Protein AF-A0A839E3K7-F1 (afdb_monomer)

Secondary structure (DSSP, 8-state):
--GGG--GGGHHHHHHHHHHSSHHHHHHHTT--HHHHHHTT-

Nearest PDB structures (foldseek):
  4pzj-assembly1_A-2  TM=8.611E-01  e=1.215E-01  Eggerthella lenta DSM 2243
  5y9s-assembly1_C  TM=8.577E-01  e=4.270E-01  Vibrio vulnificus CMCP6
  5y9s-assembly1_D  TM=9.297E-01  e=1.058E+00  Vibrio vulnificus CMCP6
  4ldz-assembly1_B  TM=7.963E-01  e=2.445E+00  Bacillus subtilis subsp. subtilis str. 168
  7ve5-ass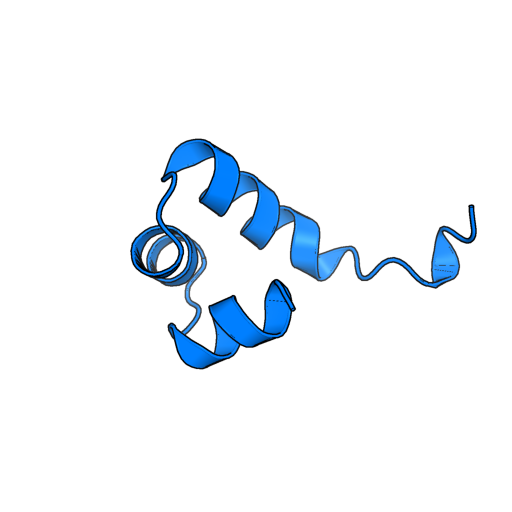embly1_B  TM=7.683E-01  e=4.274E+00  Staphylococcus aureus

Sequence (42 aa):
MNLDALDLNLVPVLRALLGERNVTRAGSRVGLSQPATSAALA

Solvent-accessible surface area (backbone atoms only — not comparable to full-atom values): 2572 Å² total; per-residue (Å²): 136,70,68,91,77,55,68,69,83,40,52,65,53,53,55,33,28,73,71,57,77,33,65,56,59,17,13,58,75,72,76,37,53,53,71,60,36,52,63,68,72,106

Structure (mmCIF, N/CA/C/O backbone):
data_AF-A0A839E3K7-F1
#
_entry.id   AF-A0A839E3K7-F1
#
loop_
_atom_site.group_PDB
_atom_site.id
_atom_si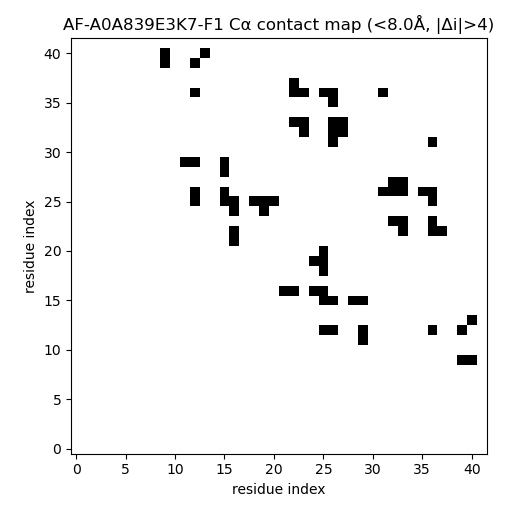te.type_symbol
_atom_site.label_atom_id
_atom_site.label_alt_id
_atom_site.label_comp_id
_atom_site.label_asym_id
_atom_site.label_entity_id
_atom_site.label_seq_id
_atom_site.pdbx_PDB_ins_code
_atom_site.Cartn_x
_atom_site.Cartn_y
_atom_site.Cartn_z
_atom_site.occupancy
_atom_site.B_iso_or_equiv
_atom_site.auth_seq_id
_atom_site.auth_comp_id
_atom_site.auth_asym_id
_atom_site.auth_atom_id
_atom_site.pdbx_PDB_model_num
ATOM 1 N N . MET A 1 1 ? 3.745 17.378 -18.355 1.00 54.91 1 MET A N 1
ATOM 2 C CA . MET A 1 1 ? 3.654 16.220 -17.439 1.00 54.91 1 MET A CA 1
ATOM 3 C C . MET A 1 1 ? 4.849 15.338 -17.710 1.00 54.91 1 MET A C 1
ATOM 5 O O . MET A 1 1 ? 5.050 14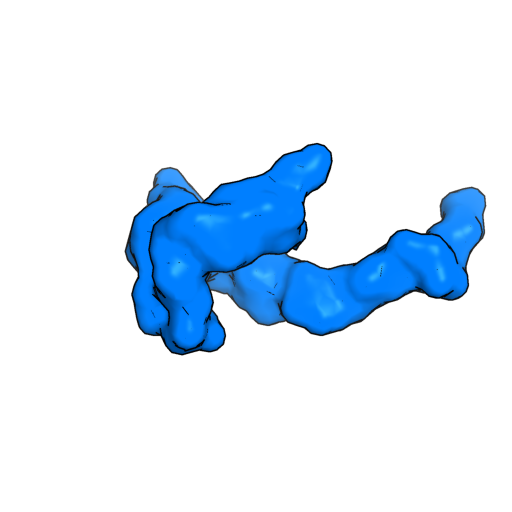.992 -18.864 1.00 54.91 1 MET A O 1
ATOM 9 N N . ASN A 1 2 ? 5.661 15.054 -16.695 1.00 70.75 2 ASN A N 1
ATOM 10 C CA . ASN A 1 2 ? 6.840 14.211 -16.849 1.00 70.75 2 ASN A CA 1
ATOM 11 C C . ASN A 1 2 ? 6.453 12.773 -16.479 1.00 70.75 2 ASN A C 1
ATOM 13 O O . ASN A 1 2 ? 6.357 12.450 -15.298 1.00 70.75 2 ASN A O 1
ATOM 17 N N . LEU A 1 3 ? 6.105 11.965 -17.482 1.00 71.31 3 LEU A N 1
ATOM 18 C CA . LEU A 1 3 ? 5.624 10.594 -17.273 1.00 71.31 3 LEU A CA 1
ATOM 19 C C . LEU A 1 3 ? 6.738 9.660 -16.776 1.00 71.31 3 LEU A C 1
ATOM 21 O O . LEU A 1 3 ? 6.434 8.678 -16.111 1.00 71.31 3 LEU A O 1
ATOM 25 N N . ASP A 1 4 ? 8.003 10.017 -17.005 1.00 78.06 4 ASP A N 1
ATOM 26 C CA . ASP A 1 4 ? 9.168 9.260 -16.527 1.00 78.06 4 ASP A CA 1
ATOM 27 C C . ASP A 1 4 ? 9.336 9.325 -15.001 1.00 78.06 4 ASP A C 1
ATOM 29 O O . ASP A 1 4 ? 9.989 8.473 -14.406 1.00 78.06 4 ASP A O 1
ATOM 33 N N . ALA A 1 5 ? 8.734 10.326 -14.352 1.00 78.69 5 ALA A N 1
ATOM 34 C CA . ALA A 1 5 ? 8.740 10.468 -12.897 1.00 78.69 5 ALA A CA 1
ATOM 35 C C . ALA A 1 5 ? 7.576 9.725 -12.214 1.00 78.69 5 ALA A C 1
ATOM 37 O O . ALA A 1 5 ? 7.478 9.740 -10.988 1.00 78.69 5 ALA A O 1
ATOM 38 N N . LEU A 1 6 ? 6.667 9.117 -12.985 1.00 77.75 6 LEU A N 1
ATOM 39 C CA . LEU A 1 6 ? 5.527 8.392 -12.440 1.00 77.75 6 LEU A CA 1
ATOM 40 C C . LEU A 1 6 ? 5.928 6.950 -12.126 1.00 77.75 6 LEU A C 1
ATOM 42 O O . LEU A 1 6 ? 6.189 6.159 -13.030 1.00 77.75 6 LEU A O 1
ATOM 46 N N . ASP A 1 7 ? 5.904 6.581 -10.846 1.00 83.12 7 ASP A N 1
ATOM 47 C CA . ASP A 1 7 ? 6.069 5.185 -10.452 1.00 83.12 7 ASP A CA 1
ATOM 48 C C . ASP A 1 7 ? 4.808 4.382 -10.811 1.00 83.12 7 ASP A C 1
ATOM 50 O O . ASP A 1 7 ? 3.787 4.396 -10.119 1.00 83.12 7 ASP A O 1
ATOM 54 N N . LEU A 1 8 ? 4.874 3.667 -11.934 1.00 83.19 8 LEU A N 1
ATOM 55 C CA . LEU A 1 8 ? 3.777 2.832 -12.421 1.00 83.19 8 LEU A CA 1
ATOM 56 C C . LEU A 1 8 ? 3.486 1.633 -11.503 1.00 83.19 8 LEU A C 1
ATOM 58 O O . LEU A 1 8 ? 2.391 1.068 -11.583 1.00 83.19 8 LEU A O 1
ATOM 62 N N . ASN A 1 9 ? 4.392 1.284 -10.581 1.00 84.56 9 ASN A N 1
ATOM 63 C CA . ASN A 1 9 ? 4.133 0.260 -9.567 1.00 84.56 9 ASN A CA 1
ATOM 64 C C . ASN A 1 9 ? 3.060 0.697 -8.555 1.00 84.56 9 ASN A C 1
ATOM 66 O O . ASN A 1 9 ? 2.534 -0.142 -7.825 1.00 84.56 9 ASN A O 1
ATOM 70 N N . LEU A 1 10 ? 2.678 1.980 -8.541 1.00 87.94 10 LEU A N 1
ATOM 71 C CA . LEU A 1 10 ? 1.609 2.520 -7.696 1.00 87.94 10 LEU A CA 1
ATOM 72 C C . LEU A 1 10 ? 0.208 2.353 -8.303 1.00 87.94 10 LEU A C 1
ATOM 74 O O . LEU A 1 10 ? -0.795 2.435 -7.591 1.00 87.94 10 LEU A O 1
ATOM 78 N N . VAL A 1 11 ? 0.100 2.066 -9.604 1.00 91.19 11 VAL A N 1
ATOM 79 C CA . VAL A 1 11 ? -1.195 1.901 -10.292 1.00 91.19 11 VAL A CA 1
ATOM 80 C C . VAL A 1 11 ? -2.066 0.788 -9.674 1.00 91.19 11 VAL A C 1
ATOM 82 O O . VAL A 1 11 ? -3.272 1.008 -9.509 1.00 91.19 11 VAL A O 1
ATOM 85 N N . PRO A 1 12 ? -1.528 -0.386 -9.281 1.00 92.31 12 PRO A N 1
ATOM 86 C CA . PRO A 1 12 ? -2.293 -1.409 -8.567 1.00 92.31 12 PRO A CA 1
ATOM 87 C C . PRO A 1 12 ? -2.831 -0.926 -7.213 1.00 92.31 12 PRO A C 1
ATOM 89 O O . PRO A 1 12 ? -3.987 -1.203 -6.885 1.00 92.31 12 PRO A O 1
ATOM 92 N N . VAL A 1 13 ? -2.029 -0.165 -6.459 1.00 91.88 13 VAL A N 1
ATOM 93 C CA . VAL A 1 13 ? -2.411 0.397 -5.151 1.00 91.88 13 VAL A CA 1
ATOM 94 C C . VAL A 1 13 ? -3.545 1.406 -5.321 1.00 91.88 13 VAL A C 1
ATOM 96 O O . VAL A 1 13 ? -4.565 1.315 -4.635 1.00 91.88 13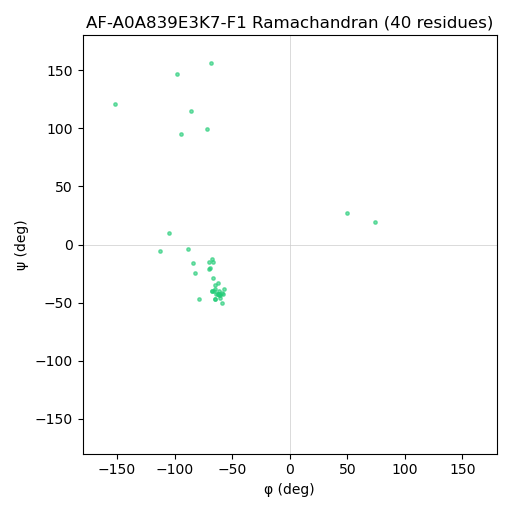 VAL A O 1
ATOM 99 N N . LEU A 1 14 ? -3.425 2.313 -6.294 1.00 92.75 14 LEU A N 1
ATOM 100 C CA . LEU A 1 14 ? -4.455 3.303 -6.609 1.00 92.75 14 LEU A CA 1
ATOM 101 C C . LEU A 1 14 ? -5.771 2.637 -7.039 1.00 92.75 14 LEU A C 1
ATOM 103 O O . LEU A 1 14 ? -6.845 3.012 -6.568 1.00 92.75 14 LEU A O 1
ATOM 107 N N . ARG A 1 15 ? -5.704 1.607 -7.891 1.00 94.94 15 ARG A N 1
ATOM 108 C CA . ARG A 1 15 ? -6.883 0.835 -8.312 1.00 94.94 15 ARG A CA 1
ATOM 109 C C . ARG A 1 15 ? -7.573 0.162 -7.127 1.00 94.94 15 ARG A C 1
ATOM 111 O O . ARG A 1 15 ? -8.800 0.188 -7.050 1.00 94.94 15 ARG A O 1
ATOM 118 N N . ALA A 1 16 ? -6.805 -0.441 -6.221 1.00 95.38 16 ALA A N 1
ATOM 119 C CA . ALA A 1 16 ? -7.352 -1.055 -5.018 1.00 95.38 16 ALA A CA 1
ATOM 120 C C . ALA A 1 16 ? -8.012 -0.003 -4.114 1.00 95.38 16 ALA A C 1
ATOM 122 O O . ALA A 1 16 ? -9.124 -0.221 -3.641 1.00 95.38 16 ALA A O 1
ATOM 123 N N . LEU A 1 17 ? -7.391 1.167 -3.944 1.00 94.94 17 LEU A N 1
ATOM 124 C CA . LEU A 1 17 ? -7.938 2.247 -3.125 1.00 94.94 17 LEU A CA 1
ATOM 125 C C . LEU A 1 17 ? -9.271 2.781 -3.661 1.00 94.94 17 LEU A C 1
ATOM 127 O O . LEU A 1 17 ? -10.200 2.988 -2.880 1.00 94.94 17 LEU A O 1
ATOM 131 N N . LEU A 1 18 ? -9.392 2.958 -4.979 1.00 95.62 18 LEU A N 1
ATOM 132 C CA . LEU A 1 18 ? -10.638 3.395 -5.616 1.00 95.62 18 LEU A CA 1
ATOM 133 C C . LEU A 1 18 ? -11.786 2.395 -5.402 1.00 95.62 18 LEU A C 1
ATOM 135 O O . LEU A 1 18 ? -12.935 2.811 -5.268 1.00 95.62 18 LEU A O 1
ATOM 139 N N . GLY A 1 19 ? -11.481 1.094 -5.342 1.00 97.00 19 GLY A N 1
ATOM 140 C CA . GLY A 1 19 ? -12.467 0.043 -5.079 1.00 97.00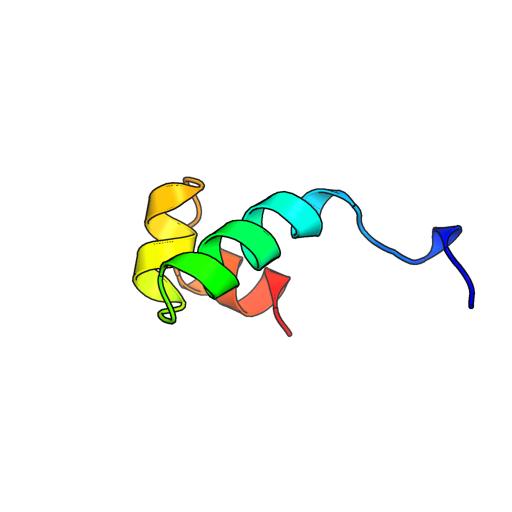 19 GLY A CA 1
ATOM 141 C C . GLY A 1 19 ? -12.838 -0.099 -3.601 1.00 97.00 19 GLY A C 1
ATOM 142 O 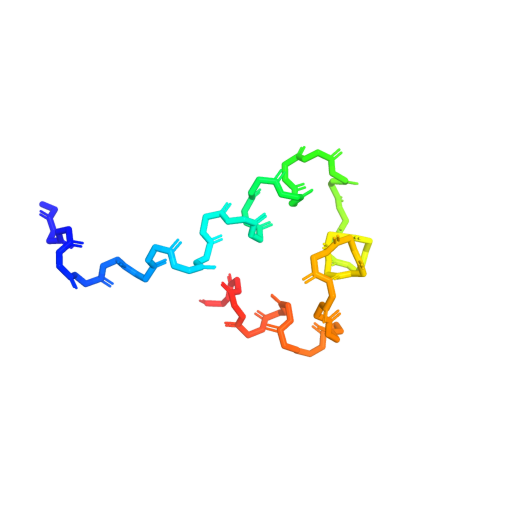O . GLY A 1 19 ? -14.015 -0.169 -3.265 1.00 97.00 19 GLY A O 1
ATOM 143 N N . GLU A 1 20 ? -11.845 -0.126 -2.711 1.00 96.31 20 GLU A N 1
ATOM 144 C CA . GLU A 1 20 ? -12.054 -0.386 -1.279 1.00 96.31 20 GLU A CA 1
ATOM 145 C C . GLU A 1 20 ? -12.490 0.858 -0.493 1.00 96.31 20 GLU A C 1
ATOM 147 O O . GLU A 1 20 ? -13.063 0.737 0.590 1.00 96.31 20 GLU A O 1
ATOM 152 N N . ARG A 1 21 ? -12.164 2.062 -0.991 1.00 94.69 21 ARG A N 1
ATOM 153 C CA . ARG A 1 21 ? -12.324 3.354 -0.289 1.00 94.69 21 ARG A CA 1
ATOM 154 C C . ARG A 1 21 ? -11.742 3.334 1.135 1.00 94.69 21 ARG A C 1
ATOM 156 O O . ARG A 1 21 ? -12.187 4.062 2.018 1.00 94.69 21 ARG A O 1
ATOM 163 N N . ASN A 1 22 ? -10.748 2.473 1.358 1.00 94.38 22 ASN A N 1
ATOM 164 C CA . ASN A 1 22 ? -10.098 2.236 2.637 1.00 94.38 22 ASN A CA 1
ATOM 165 C C . ASN A 1 22 ? -8.650 1.783 2.405 1.00 94.38 22 ASN A C 1
ATOM 167 O O . ASN A 1 22 ? -8.416 0.757 1.770 1.00 94.38 22 ASN A O 1
ATOM 171 N N . VAL A 1 23 ? -7.689 2.538 2.942 1.00 92.50 23 VAL A N 1
ATOM 172 C CA . VAL A 1 23 ? -6.248 2.315 2.722 1.00 92.50 23 VAL A CA 1
ATOM 173 C C . VAL A 1 23 ? -5.790 0.958 3.256 1.00 92.50 23 VAL A C 1
ATOM 175 O O . VAL A 1 23 ? -5.064 0.246 2.571 1.00 92.50 23 VAL A O 1
ATO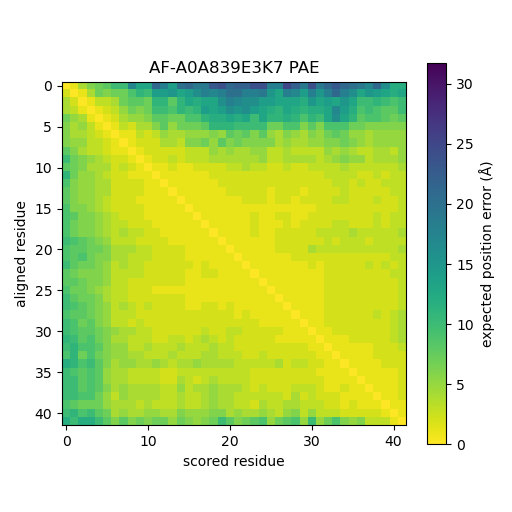M 178 N N . THR A 1 24 ? -6.250 0.554 4.441 1.00 94.06 24 THR A N 1
ATOM 179 C CA . THR A 1 24 ? -5.859 -0.728 5.042 1.00 94.06 24 THR A CA 1
ATOM 180 C C . THR A 1 24 ? -6.349 -1.910 4.206 1.00 94.06 24 THR A C 1
ATOM 182 O O . THR A 1 24 ? -5.561 -2.799 3.894 1.00 94.06 24 THR A O 1
ATOM 185 N N . ARG A 1 25 ? -7.621 -1.904 3.779 1.00 95.00 25 ARG A N 1
ATOM 186 C CA . ARG A 1 25 ? -8.175 -2.966 2.916 1.00 95.00 25 ARG A CA 1
ATOM 187 C C . ARG A 1 25 ? -7.518 -2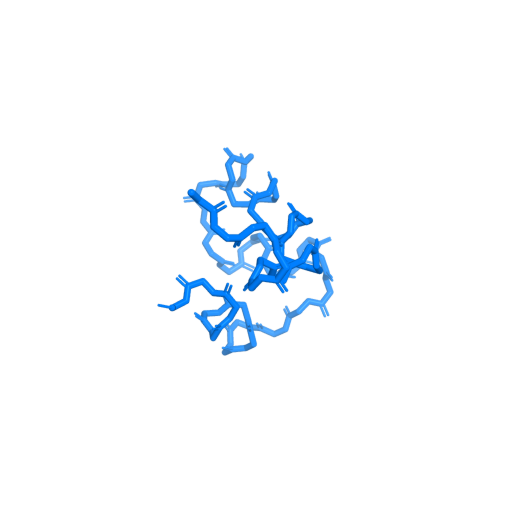.986 1.539 1.00 95.00 25 ARG A C 1
ATOM 189 O O . ARG A 1 25 ? -7.227 -4.065 1.031 1.00 95.00 25 ARG A O 1
ATOM 196 N N . ALA A 1 26 ? -7.244 -1.814 0.964 1.00 95.31 26 ALA A N 1
ATOM 197 C CA . ALA A 1 26 ? -6.536 -1.700 -0.306 1.00 95.31 26 ALA A CA 1
ATOM 198 C C . ALA A 1 26 ? -5.135 -2.318 -0.218 1.00 95.31 26 ALA A C 1
ATOM 200 O O . ALA A 1 26 ? -4.786 -3.130 -1.069 1.00 95.31 26 ALA A O 1
ATOM 201 N N . GLY A 1 27 ? -4.388 -2.009 0.848 1.00 94.31 27 GLY A N 1
ATOM 202 C CA . GLY A 1 27 ? -3.079 -2.593 1.138 1.00 94.31 27 GLY A CA 1
ATOM 203 C C . GLY A 1 27 ? -3.124 -4.110 1.275 1.00 94.31 27 GLY A C 1
ATOM 204 O O . GLY A 1 27 ? -2.405 -4.815 0.568 1.00 94.31 27 GLY A O 1
ATOM 205 N N . SER A 1 28 ? -4.045 -4.628 2.096 1.00 95.19 28 SER A N 1
ATOM 206 C CA . SER A 1 28 ? -4.244 -6.075 2.252 1.00 95.19 28 SER A CA 1
ATOM 207 C C . SER A 1 28 ? -4.566 -6.771 0.927 1.00 95.19 28 SER A C 1
ATOM 209 O O . SER A 1 28 ? -4.063 -7.863 0.675 1.00 95.19 28 SER A O 1
ATOM 211 N N . ARG A 1 29 ? -5.354 -6.134 0.052 1.00 94.88 29 ARG A N 1
ATOM 212 C CA . ARG A 1 29 ? -5.730 -6.674 -1.263 1.00 94.88 29 ARG A CA 1
ATOM 213 C C . ARG A 1 29 ? -4.553 -6.792 -2.235 1.00 94.88 29 ARG A C 1
ATOM 215 O O . ARG A 1 29 ? -4.589 -7.659 -3.103 1.00 94.88 29 ARG A O 1
ATOM 222 N N . VAL A 1 30 ? -3.532 -5.945 -2.105 1.00 94.06 30 VAL A N 1
ATOM 223 C CA . VAL A 1 30 ? -2.329 -5.962 -2.961 1.00 94.06 30 VAL A CA 1
ATOM 224 C C . VAL A 1 30 ? -1.097 -6.555 -2.265 1.00 94.06 30 VAL A C 1
ATOM 226 O O . VAL A 1 30 ? 0.004 -6.466 -2.798 1.00 94.06 30 VAL A O 1
ATOM 229 N N . GLY A 1 31 ? -1.264 -7.169 -1.088 1.00 94.19 31 GLY A N 1
ATOM 230 C CA . GLY A 1 31 ? -0.170 -7.806 -0.345 1.00 94.19 31 GLY A CA 1
ATOM 231 C C . GLY A 1 31 ? 0.793 -6.830 0.342 1.00 94.19 31 GLY A C 1
ATOM 232 O O . GLY A 1 31 ? 1.911 -7.214 0.675 1.00 94.19 31 GLY A O 1
ATOM 233 N N . LEU A 1 32 ? 0.379 -5.580 0.566 1.00 93.31 32 LEU A N 1
ATOM 234 C CA . LEU A 1 32 ? 1.166 -4.571 1.271 1.00 93.31 32 LEU A CA 1
ATOM 235 C C . LEU A 1 32 ? 0.747 -4.455 2.738 1.00 93.31 32 LEU A C 1
ATOM 237 O O . LEU A 1 32 ? -0.427 -4.567 3.099 1.00 93.31 32 LEU A O 1
ATOM 241 N N . SER A 1 33 ? 1.722 -4.154 3.596 1.00 92.31 33 SER A N 1
ATOM 242 C CA . SER A 1 33 ? 1.438 -3.700 4.955 1.00 92.31 33 SER A CA 1
ATOM 243 C C . SER A 1 33 ? 0.800 -2.307 4.921 1.00 92.31 33 SER A C 1
ATOM 245 O O . SER A 1 33 ? 0.988 -1.540 3.973 1.00 92.31 33 SER A O 1
ATOM 247 N N . GLN A 1 34 ? 0.054 -1.942 5.964 1.00 88.00 34 GLN A N 1
ATOM 248 C CA . GLN A 1 34 ? -0.554 -0.611 6.040 1.00 88.00 34 GLN A CA 1
ATOM 249 C C . GLN A 1 34 ? 0.489 0.532 5.971 1.00 88.00 34 GLN A C 1
ATOM 251 O O . GLN A 1 34 ? 0.255 1.454 5.190 1.00 88.00 34 GLN A O 1
ATOM 256 N N . PRO A 1 35 ? 1.656 0.471 6.652 1.00 89.56 35 PRO A N 1
ATOM 257 C CA . PRO A 1 35 ? 2.702 1.488 6.504 1.00 89.56 35 PRO A CA 1
ATOM 258 C C . PRO A 1 35 ? 3.249 1.593 5.075 1.00 89.56 35 PRO A C 1
ATOM 260 O O . PRO A 1 35 ? 3.402 2.700 4.565 1.00 89.56 35 PRO A O 1
ATOM 263 N N . ALA A 1 36 ? 3.483 0.458 4.402 1.00 87.38 36 ALA A N 1
ATOM 264 C CA . ALA A 1 36 ? 3.934 0.445 3.008 1.00 87.38 36 ALA A CA 1
ATOM 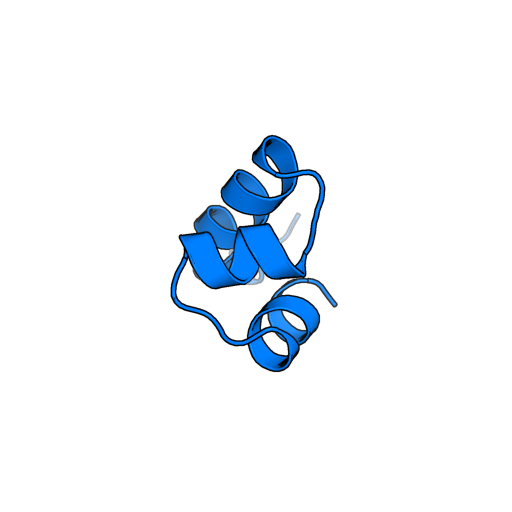265 C C . ALA A 1 36 ? 2.873 1.027 2.061 1.00 87.38 36 ALA A C 1
ATOM 267 O O . ALA A 1 36 ? 3.197 1.772 1.143 1.00 87.38 36 ALA A O 1
ATOM 268 N N . THR A 1 37 ? 1.595 0.745 2.326 1.00 89.56 37 THR A N 1
ATOM 269 C CA . THR A 1 37 ? 0.469 1.283 1.549 1.00 89.56 37 THR A CA 1
ATOM 270 C C . THR A 1 37 ? 0.330 2.794 1.733 1.00 89.56 37 THR A C 1
ATOM 272 O O . THR A 1 37 ? 0.079 3.503 0.767 1.00 89.56 37 THR A O 1
ATOM 275 N N . SER A 1 38 ? 0.514 3.308 2.954 1.00 87.19 38 SER A N 1
ATOM 276 C CA . SER A 1 38 ? 0.504 4.752 3.214 1.00 87.19 38 SER A CA 1
ATOM 277 C C . SER A 1 38 ? 1.694 5.465 2.575 1.00 87.19 38 SER A C 1
ATOM 279 O O . SER A 1 38 ? 1.499 6.534 2.013 1.00 87.19 38 SER A O 1
ATOM 281 N N . ALA A 1 39 ? 2.893 4.875 2.601 1.00 86.56 39 ALA A N 1
ATOM 282 C CA . ALA A 1 39 ? 4.066 5.436 1.928 1.00 86.56 39 ALA A CA 1
ATOM 283 C C . ALA A 1 39 ? 3.907 5.475 0.398 1.00 86.56 39 ALA A C 1
ATOM 285 O O . ALA A 1 39 ? 4.354 6.416 -0.239 1.00 86.56 39 ALA A O 1
ATOM 286 N N . ALA A 1 40 ? 3.227 4.482 -0.181 1.00 85.12 40 ALA A N 1
ATOM 287 C CA . ALA A 1 40 ? 2.916 4.415 -1.610 1.00 85.12 40 ALA A CA 1
ATOM 288 C C . ALA A 1 40 ? 1.871 5.455 -2.077 1.00 85.12 40 ALA A C 1
ATOM 290 O O . ALA A 1 40 ? 1.689 5.645 -3.277 1.00 85.12 40 ALA A O 1
ATOM 291 N N . LEU A 1 41 ? 1.145 6.085 -1.148 1.00 80.94 41 LEU A N 1
ATOM 292 C CA . LEU A 1 41 ? 0.084 7.062 -1.427 1.00 80.94 41 LEU A CA 1
ATOM 293 C C . LEU A 1 41 ? 0.437 8.495 -0.983 1.00 80.94 41 LEU A C 1
ATOM 295 O O . LEU A 1 41 ? -0.381 9.391 -1.200 1.00 80.94 41 LEU A O 1
ATOM 299 N N . ALA A 1 42 ? 1.579 8.683 -0.316 1.00 77.19 42 ALA A N 1
ATOM 300 C CA . ALA A 1 42 ? 2.071 9.969 0.185 1.00 77.19 42 ALA A CA 1
ATOM 301 C C . ALA A 1 42 ? 2.822 10.738 -0.908 1.00 77.19 42 ALA A C 1
ATOM 303 O O . ALA A 1 42 ? 2.649 11.977 -0.953 1.00 77.19 42 ALA A O 1
#

Foldseek 3Di:
DPVVPDDPVLVQLVVLCVVPVDQCRSQVVVVHHSVRSVVSVD

pLDDT: mean 88.29, std 8.63, range [54.91, 97.0]

Mean predicted aligned error: 4.2 Å

Radius of gyration: 10.45 Å; Cα contacts (8 Å, |Δi|>4): 36; chains: 1; bounding box: 22×24×24 Å

Organism: NCBI:txid1000566

InterPro domains:
  IPR000847 LysR, HTH, N-terminal domain [PS50931] (6-42)
  IPR036388 Winged helix-like DNA-binding domain superfamily [G3DSA:1.10.10.10] (1-42)